Protein AF-A0A7J9A4P2-F1 (afdb_monomer_lite)

Organism: NCBI:txid34288

Structure (mmCIF, N/CA/C/O backbone):
data_AF-A0A7J9A4P2-F1
#
_entry.id   AF-A0A7J9A4P2-F1
#
loop_
_atom_site.group_PDB
_atom_site.id
_atom_site.type_symbol
_atom_site.label_atom_id
_atom_site.label_alt_id
_atom_site.label_comp_id
_atom_site.label_asym_id
_atom_site.label_entity_id
_atom_site.label_seq_id
_atom_site.pdbx_PDB_ins_code
_atom_site.Cartn_x
_atom_site.Cartn_y
_atom_site.Cartn_z
_atom_site.occupancy
_atom_site.B_iso_or_equiv
_atom_site.auth_seq_id
_atom_site.auth_comp_id
_atom_site.auth_asym_id
_atom_site.auth_atom_id
_atom_site.pdbx_PDB_model_num
ATOM 1 N N . MET A 1 1 ? -6.158 11.194 19.098 1.00 75.62 1 MET A N 1
ATOM 2 C CA . MET A 1 1 ? -6.134 9.727 19.309 1.00 75.62 1 MET A CA 1
ATOM 3 C C . MET A 1 1 ? -5.005 9.398 20.271 1.00 75.62 1 MET A C 1
ATOM 5 O O . MET A 1 1 ? -3.972 10.042 20.170 1.00 75.62 1 MET A O 1
ATOM 9 N N . SER A 1 2 ? -5.186 8.454 21.198 1.00 93.75 2 SER A N 1
ATOM 10 C CA . SER A 1 2 ? -4.075 7.943 22.019 1.00 93.75 2 SER A CA 1
ATOM 11 C C . SER A 1 2 ? -3.399 6.753 21.333 1.00 93.75 2 SER A C 1
ATOM 13 O O . SER A 1 2 ? -4.051 6.037 20.571 1.00 93.75 2 SER A O 1
ATOM 15 N N . GLU A 1 3 ? -2.130 6.493 21.656 1.00 93.50 3 GLU A N 1
ATOM 16 C CA . GLU A 1 3 ? -1.378 5.307 21.201 1.00 93.50 3 GLU A CA 1
ATOM 17 C C . GLU A 1 3 ? -2.131 3.997 21.471 1.00 93.50 3 GLU A C 1
ATOM 19 O O . GLU A 1 3 ? -2.211 3.102 20.629 1.00 93.50 3 GLU A O 1
ATOM 24 N N . LYS A 1 4 ? -2.755 3.886 22.650 1.00 93.81 4 LYS A N 1
ATOM 25 C CA . LYS A 1 4 ? -3.558 2.714 23.018 1.00 93.81 4 LYS A CA 1
ATOM 26 C C . LYS A 1 4 ? -4.752 2.535 22.078 1.00 93.81 4 LYS A C 1
ATOM 28 O O . LYS A 1 4 ? -5.001 1.421 21.626 1.00 93.81 4 LYS A O 1
ATOM 33 N N . MET A 1 5 ? -5.470 3.617 21.778 1.00 93.81 5 MET A N 1
ATOM 34 C CA . MET A 1 5 ? -6.636 3.561 20.897 1.00 93.81 5 MET A CA 1
ATOM 35 C C . MET A 1 5 ? -6.226 3.249 19.454 1.00 93.81 5 MET A C 1
ATOM 37 O O . MET A 1 5 ? -6.842 2.401 18.819 1.00 93.81 5 MET A O 1
ATOM 41 N N . TRP A 1 6 ? -5.137 3.858 18.972 1.00 92.06 6 TRP A N 1
ATOM 42 C CA . TRP A 1 6 ? -4.554 3.566 17.661 1.00 92.06 6 TRP A CA 1
ATOM 43 C C . TRP A 1 6 ? -4.214 2.079 17.502 1.00 92.06 6 TRP A C 1
ATOM 45 O O . TRP A 1 6 ? -4.643 1.441 16.542 1.00 92.06 6 TRP A O 1
ATOM 55 N N . ASN A 1 7 ? -3.522 1.496 18.483 1.00 92.62 7 ASN A N 1
ATOM 56 C CA . ASN A 1 7 ? -3.155 0.081 18.459 1.00 92.62 7 ASN A CA 1
ATOM 57 C C . ASN A 1 7 ? -4.370 -0.856 18.416 1.00 92.62 7 ASN A C 1
ATOM 59 O O . ASN A 1 7 ? -4.335 -1.869 17.717 1.00 92.62 7 ASN A O 1
ATOM 63 N N . VAL A 1 8 ? -5.444 -0.535 19.145 1.00 93.50 8 VAL A N 1
ATOM 64 C CA . VAL A 1 8 ? -6.697 -1.305 19.099 1.00 93.50 8 VAL A CA 1
ATOM 65 C C . VAL A 1 8 ? -7.323 -1.228 17.707 1.00 93.50 8 VAL A C 1
ATOM 67 O O . VAL A 1 8 ? -7.641 -2.268 17.130 1.00 93.50 8 VAL A O 1
ATOM 70 N N . THR A 1 9 ? -7.432 -0.026 17.137 1.00 91.94 9 THR A N 1
ATOM 71 C CA . THR A 1 9 ? -8.002 0.179 15.798 1.00 91.94 9 THR A CA 1
ATOM 72 C C . THR A 1 9 ? -7.210 -0.570 14.727 1.00 91.94 9 THR A C 1
ATOM 74 O O . THR A 1 9 ? -7.799 -1.289 13.924 1.00 91.94 9 THR A O 1
ATOM 77 N N . VAL A 1 10 ? -5.876 -0.476 14.745 1.00 89.31 10 VAL A N 1
ATOM 78 C CA . VAL A 1 10 ? -5.011 -1.177 13.782 1.00 89.31 10 VAL A CA 1
ATOM 79 C C . VAL A 1 10 ? -5.142 -2.695 13.917 1.00 89.31 10 VAL A C 1
ATOM 81 O O . VAL A 1 10 ? -5.203 -3.392 12.907 1.00 89.31 10 VAL A O 1
ATOM 84 N N . LYS A 1 11 ? -5.203 -3.230 15.144 1.00 90.56 11 LYS A N 1
ATOM 85 C CA . LYS A 1 11 ? -5.392 -4.673 15.365 1.00 90.56 11 LYS A CA 1
ATOM 86 C C . LYS A 1 11 ? -6.727 -5.163 14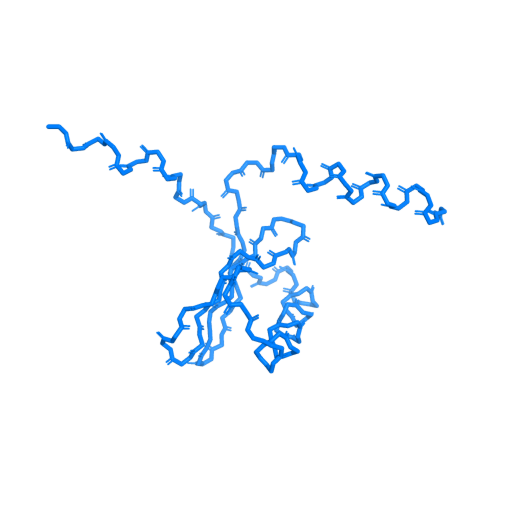.816 1.00 90.56 11 LYS A C 1
ATOM 88 O O . LYS A 1 11 ? -6.736 -6.164 14.112 1.00 90.56 11 LYS A O 1
ATOM 93 N N . HIS A 1 12 ? -7.816 -4.449 15.092 1.00 90.00 12 HIS A N 1
ATOM 94 C CA . HIS A 1 12 ? -9.128 -4.802 14.556 1.00 90.00 12 HIS A CA 1
ATOM 95 C C . HIS A 1 12 ? -9.142 -4.754 13.025 1.00 90.00 12 HIS A C 1
ATOM 97 O O . HIS A 1 12 ? -9.607 -5.692 12.390 1.00 90.00 12 HIS A O 1
ATOM 103 N N . ALA A 1 13 ? -8.572 -3.705 12.426 1.00 87.06 13 ALA A N 1
ATOM 104 C CA . ALA A 1 13 ? -8.531 -3.555 10.976 1.00 87.06 13 ALA A CA 1
ATOM 105 C C . ALA A 1 13 ? -7.780 -4.713 10.285 1.00 87.06 13 ALA A C 1
ATOM 107 O O . ALA A 1 13 ? -8.187 -5.151 9.215 1.00 87.06 13 ALA A O 1
ATOM 108 N N . LYS A 1 14 ? -6.737 -5.266 10.922 1.00 85.00 14 LYS A N 1
ATOM 109 C CA . LYS A 1 14 ? -5.992 -6.440 10.425 1.00 85.00 14 LYS A CA 1
ATOM 110 C C . LYS A 1 14 ? -6.778 -7.752 10.464 1.00 85.00 14 LYS A C 1
ATOM 112 O O . LYS A 1 14 ? -6.430 -8.670 9.733 1.00 85.00 14 LYS A O 1
ATOM 117 N N . THR A 1 15 ? -7.783 -7.862 11.330 1.00 86.25 15 THR A N 1
ATOM 118 C CA . THR A 1 15 ? -8.606 -9.075 11.492 1.00 86.25 15 THR A CA 1
ATOM 119 C C . THR A 1 15 ? -10.032 -8.895 10.983 1.00 86.25 15 THR A C 1
ATOM 121 O O . THR A 1 15 ? -10.850 -9.801 11.103 1.00 86.25 15 THR A O 1
ATOM 124 N N . CYS A 1 16 ? -10.365 -7.705 10.492 1.00 84.25 16 CYS A N 1
ATOM 125 C CA . CYS A 1 16 ? -11.679 -7.406 9.957 1.00 84.25 16 CYS A CA 1
ATOM 126 C C . CYS A 1 16 ? -11.886 -8.174 8.648 1.00 84.25 16 CYS A C 1
ATOM 128 O O . CYS A 1 16 ? -10.953 -8.347 7.861 1.00 84.25 16 CYS A O 1
ATOM 130 N N . VAL A 1 17 ? -13.122 -8.594 8.389 1.00 79.81 17 VAL A N 1
ATOM 131 C CA . VAL A 1 17 ? -13.502 -9.176 7.100 1.00 79.81 17 VAL A CA 1
ATOM 132 C C . VAL A 1 17 ? -13.612 -8.035 6.091 1.00 79.81 17 VAL A C 1
ATOM 134 O O . VAL A 1 17 ? -14.655 -7.404 5.952 1.00 79.81 17 VAL A O 1
ATOM 137 N N . MET A 1 18 ? -12.510 -7.748 5.402 1.00 72.94 18 MET A N 1
ATOM 138 C CA . MET A 1 18 ? -12.397 -6.628 4.457 1.00 72.94 18 MET A CA 1
ATOM 139 C C . MET A 1 18 ? -12.930 -6.959 3.048 1.00 72.94 18 MET A C 1
ATOM 141 O O . MET A 1 18 ? -12.664 -6.237 2.085 1.00 72.94 18 MET A O 1
ATOM 145 N N . GLY A 1 19 ? -13.691 -8.052 2.924 1.00 76.75 19 GLY A N 1
ATOM 146 C CA . GLY A 1 19 ? -14.066 -8.642 1.641 1.00 76.75 19 GLY A CA 1
ATOM 147 C C . GLY A 1 19 ? -12.840 -9.107 0.850 1.00 76.75 19 GLY A C 1
ATOM 148 O O . GLY A 1 19 ? -11.737 -9.205 1.386 1.00 76.75 19 GLY A O 1
ATOM 149 N N . ASN A 1 20 ? -13.023 -9.356 -0.446 1.00 82.56 20 ASN A N 1
ATOM 150 C CA . ASN A 1 20 ? -11.941 -9.815 -1.321 1.00 82.56 20 ASN A CA 1
ATOM 151 C C . ASN A 1 20 ? -11.186 -8.659 -1.993 1.00 82.56 20 ASN A C 1
ATOM 153 O O . ASN A 1 20 ? -10.429 -8.886 -2.926 1.00 82.56 20 ASN A O 1
ATOM 157 N N . LYS A 1 21 ? -11.360 -7.408 -1.564 1.00 89.88 21 LYS A N 1
ATOM 158 C CA . LYS A 1 21 ? -10.775 -6.257 -2.266 1.00 89.88 21 LYS A CA 1
ATOM 159 C C . LYS A 1 21 ? -9.262 -6.189 -2.101 1.00 89.88 21 LYS A C 1
ATOM 161 O O . LYS A 1 21 ? -8.747 -6.258 -0.987 1.00 89.88 21 LYS A O 1
ATOM 166 N N . HIS A 1 22 ? -8.570 -5.970 -3.208 1.00 92.69 22 HIS A N 1
ATOM 167 C CA . HIS A 1 22 ? -7.142 -5.700 -3.238 1.00 92.69 22 HIS A CA 1
ATOM 168 C C . HIS A 1 22 ? -6.839 -4.502 -4.126 1.00 92.69 22 HIS A C 1
ATOM 170 O O . HIS A 1 22 ? -7.609 -4.158 -5.016 1.00 92.69 22 HIS A O 1
ATOM 176 N N . TYR A 1 23 ? -5.682 -3.894 -3.895 1.00 95.56 23 TYR A N 1
ATOM 177 C CA . TYR A 1 23 ? -5.230 -2.721 -4.624 1.00 95.56 23 TYR A CA 1
ATOM 178 C C . TYR A 1 23 ? -3.885 -2.999 -5.271 1.00 95.56 23 TYR A C 1
ATOM 180 O O . TYR A 1 23 ? -2.964 -3.503 -4.621 1.00 95.56 23 TYR A O 1
ATOM 188 N N . VAL A 1 24 ? -3.767 -2.671 -6.553 1.00 96.81 24 VAL A N 1
ATOM 189 C CA . VAL A 1 24 ? -2.554 -2.895 -7.331 1.00 96.81 24 VAL A CA 1
ATOM 190 C C . VAL A 1 24 ? -1.870 -1.570 -7.634 1.00 96.81 24 VAL A C 1
ATOM 192 O O . VAL A 1 24 ? -2.446 -0.667 -8.239 1.00 96.81 24 VAL A O 1
ATOM 195 N N . PHE A 1 25 ? -0.597 -1.486 -7.258 1.00 97.38 25 PHE A N 1
ATOM 196 C CA . PHE A 1 25 ? 0.304 -0.403 -7.628 1.00 97.38 25 PHE A CA 1
ATOM 197 C C . PHE A 1 25 ? 1.357 -0.929 -8.607 1.00 97.38 25 PHE A C 1
ATOM 199 O O . PHE A 1 25 ? 2.040 -1.912 -8.316 1.00 97.38 25 PHE A O 1
ATOM 206 N N . ARG A 1 26 ? 1.470 -0.308 -9.785 1.00 95.81 26 ARG A N 1
ATOM 207 C CA . ARG A 1 26 ? 2.321 -0.789 -10.885 1.00 95.81 26 ARG A CA 1
ATOM 208 C C . ARG A 1 26 ? 3.336 0.265 -11.296 1.00 95.81 26 ARG A C 1
ATOM 210 O O . ARG A 1 26 ? 3.014 1.448 -11.373 1.00 95.81 26 ARG A O 1
ATOM 217 N N . GLY A 1 27 ? 4.536 -0.196 -11.612 1.00 94.38 27 GLY A N 1
ATOM 218 C CA . GLY A 1 27 ? 5.568 0.571 -12.292 1.00 94.38 27 GLY A CA 1
ATOM 219 C C . GLY A 1 27 ? 6.160 -0.227 -13.454 1.00 94.38 27 GLY A C 1
ATOM 220 O O . GLY A 1 27 ? 5.659 -1.304 -13.773 1.00 94.38 27 GLY A O 1
ATOM 221 N N . PRO A 1 28 ? 7.223 0.288 -14.089 1.00 94.88 28 PRO A N 1
ATOM 222 C CA . PRO A 1 28 ? 7.861 -0.369 -15.231 1.00 94.88 28 PRO A CA 1
ATOM 223 C C . PRO A 1 28 ? 8.399 -1.772 -14.915 1.00 94.88 28 PRO A C 1
ATOM 225 O O . PRO A 1 28 ? 8.343 -2.661 -15.757 1.00 94.88 28 PRO A O 1
ATOM 228 N N . ASP A 1 29 ? 8.910 -1.961 -13.702 1.00 93.81 29 ASP A N 1
ATOM 229 C CA . ASP A 1 29 ? 9.648 -3.142 -13.248 1.00 93.81 29 ASP A CA 1
ATOM 230 C C . ASP A 1 29 ? 9.040 -3.789 -11.995 1.00 93.81 29 ASP A C 1
ATOM 232 O O . ASP A 1 29 ? 9.598 -4.747 -11.452 1.00 93.81 29 ASP A O 1
ATOM 236 N N . TYR A 1 30 ? 7.895 -3.279 -11.526 1.00 94.31 30 TYR A N 1
ATOM 237 C CA . TYR A 1 30 ? 7.249 -3.788 -10.326 1.00 94.31 30 TYR A CA 1
ATOM 238 C C . TYR A 1 30 ? 5.723 -3.821 -10.386 1.00 94.31 30 TYR A C 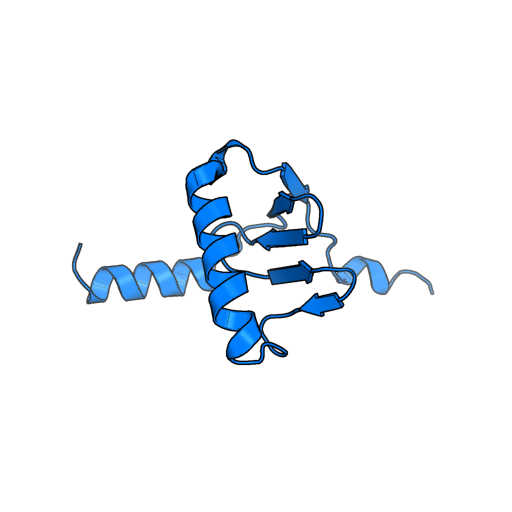1
ATOM 240 O O . TYR A 1 30 ? 5.060 -2.984 -11.002 1.00 94.31 30 TYR A O 1
ATOM 248 N N . LYS A 1 31 ? 5.161 -4.752 -9.615 1.00 95.56 31 LYS A N 1
ATOM 249 C CA . LYS A 1 31 ? 3.743 -4.825 -9.267 1.00 95.56 31 LYS A CA 1
ATOM 250 C C . LYS A 1 31 ? 3.609 -5.111 -7.776 1.00 95.56 31 LYS A C 1
ATOM 252 O O . LYS A 1 31 ? 4.132 -6.105 -7.287 1.00 95.56 31 LYS A O 1
ATOM 257 N N . VAL A 1 32 ? 2.890 -4.262 -7.052 1.00 95.12 32 VAL A N 1
ATOM 258 C CA . VAL A 1 32 ? 2.642 -4.399 -5.613 1.00 95.12 32 VAL A CA 1
ATOM 259 C C . VAL A 1 32 ? 1.153 -4.605 -5.383 1.00 95.12 32 VAL A C 1
ATOM 261 O O . VAL A 1 32 ? 0.340 -3.816 -5.854 1.00 95.12 32 VAL A O 1
ATOM 264 N N . LEU A 1 33 ? 0.812 -5.667 -4.661 1.00 95.00 33 LEU A N 1
ATOM 265 C CA . LEU A 1 33 ? -0.539 -6.007 -4.242 1.00 95.00 33 LEU A CA 1
ATOM 266 C C . LEU A 1 33 ? -0.715 -5.665 -2.762 1.00 95.00 33 LEU A C 1
ATOM 268 O O . LEU A 1 33 ? 0.040 -6.150 -1.913 1.00 95.00 33 LEU A O 1
ATOM 272 N N . LEU A 1 34 ? -1.723 -4.850 -2.465 1.00 94.06 34 LEU A N 1
ATOM 273 C CA . LEU A 1 34 ? -2.053 -4.375 -1.128 1.00 94.06 34 LEU A CA 1
ATOM 274 C C . LEU A 1 34 ? -3.463 -4.805 -0.731 1.00 94.06 34 LEU A C 1
ATOM 276 O O . LEU A 1 34 ? -4.352 -4.900 -1.576 1.00 94.06 34 LEU A O 1
ATOM 280 N N . ASN A 1 35 ? -3.677 -5.016 0.563 1.00 92.44 35 ASN A N 1
ATOM 281 C CA . ASN A 1 35 ? -5.021 -5.136 1.124 1.00 92.44 35 ASN A CA 1
ATOM 282 C C . ASN A 1 35 ? -5.614 -3.735 1.427 1.00 92.44 35 ASN A C 1
ATOM 284 O O . ASN A 1 35 ? -4.897 -2.732 1.337 1.00 92.44 35 ASN A O 1
ATOM 288 N N . PRO A 1 36 ? -6.893 -3.629 1.836 1.00 91.94 36 PRO A N 1
ATOM 289 C CA . PRO A 1 36 ? -7.552 -2.335 2.056 1.00 91.94 36 PRO A CA 1
ATOM 290 C C . PRO A 1 36 ? -6.961 -1.467 3.172 1.00 91.94 36 PRO A C 1
ATOM 292 O O . PRO A 1 36 ? -7.251 -0.278 3.244 1.00 91.94 36 PRO A O 1
ATOM 295 N N . ILE A 1 37 ? -6.104 -2.028 4.029 1.00 90.94 37 ILE A N 1
ATOM 296 C CA . ILE A 1 37 ? -5.384 -1.285 5.074 1.00 90.94 37 ILE A CA 1
ATOM 297 C C . ILE A 1 37 ? -3.927 -1.010 4.682 1.00 90.94 37 ILE A C 1
ATOM 299 O O . ILE A 1 37 ? -3.073 -0.800 5.544 1.00 90.94 37 ILE A O 1
ATOM 303 N N . CYS A 1 38 ? -3.651 -1.005 3.374 1.00 92.06 38 CYS A N 1
ATOM 304 C CA . CYS A 1 38 ? -2.357 -0.679 2.774 1.00 92.06 38 CYS A CA 1
ATOM 30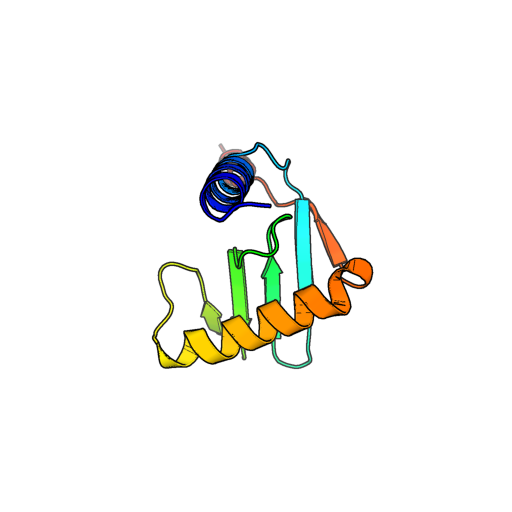5 C C . CYS A 1 38 ? -1.214 -1.614 3.195 1.00 92.06 38 CYS A C 1
ATOM 307 O O . CYS A 1 38 ? -0.045 -1.230 3.143 1.00 92.06 38 CYS A O 1
ATOM 309 N N . GLN A 1 39 ? -1.515 -2.839 3.627 1.00 90.56 39 GLN A N 1
ATOM 310 C CA . GLN A 1 39 ? -0.477 -3.819 3.923 1.00 90.56 39 GLN A CA 1
ATOM 311 C C . GLN A 1 39 ? -0.092 -4.592 2.669 1.00 90.56 39 GLN A C 1
ATOM 313 O O . GLN A 1 39 ? -0.949 -4.966 1.870 1.00 90.56 39 GLN A O 1
ATOM 318 N N . LEU A 1 40 ? 1.203 -4.876 2.544 1.00 92.12 40 LEU A N 1
ATOM 319 C CA . LEU A 1 40 ? 1.746 -5.717 1.486 1.00 92.12 40 LEU A CA 1
ATOM 320 C C . LEU A 1 40 ? 1.193 -7.142 1.583 1.00 92.12 40 LEU A C 1
ATOM 322 O O . LEU A 1 40 ? 1.388 -7.811 2.595 1.00 92.12 40 LEU A O 1
ATOM 326 N N . VAL A 1 41 ? 0.563 -7.606 0.505 1.00 91.06 41 VAL A N 1
ATOM 327 C CA . VAL A 1 41 ? 0.154 -9.007 0.318 1.00 91.06 41 VAL A CA 1
ATOM 328 C C . VAL A 1 41 ? 1.221 -9.744 -0.491 1.00 91.06 41 VAL A C 1
ATOM 330 O O . VAL A 1 41 ? 1.747 -10.770 -0.061 1.00 91.06 41 VAL A O 1
ATOM 333 N N . LYS A 1 42 ? 1.586 -9.180 -1.647 1.00 91.88 42 LYS A N 1
ATOM 334 C CA . LYS A 1 42 ? 2.587 -9.717 -2.576 1.00 91.88 42 LYS A CA 1
ATOM 335 C C . LYS A 1 42 ? 3.231 -8.573 -3.350 1.00 91.88 42 LYS A C 1
ATOM 337 O O . LYS A 1 42 ? 2.563 -7.598 -3.678 1.00 91.88 42 LYS A O 1
ATOM 342 N N . ALA A 1 43 ? 4.500 -8.709 -3.697 1.00 93.38 43 ALA A N 1
ATOM 343 C CA . ALA A 1 43 ? 5.141 -7.886 -4.711 1.00 93.38 43 ALA A CA 1
ATOM 344 C C . ALA A 1 43 ? 5.808 -8.768 -5.764 1.00 93.38 43 ALA A C 1
ATOM 346 O O . ALA A 1 43 ? 6.243 -9.880 -5.480 1.00 93.38 43 ALA A O 1
ATOM 347 N N . GLU A 1 44 ? 5.892 -8.257 -6.978 1.00 93.12 44 GLU A N 1
ATOM 348 C CA . GLU A 1 44 ? 6.697 -8.800 -8.059 1.00 93.12 44 GLU A CA 1
ATOM 349 C C . GLU A 1 44 ? 7.650 -7.698 -8.506 1.00 93.12 44 GLU A C 1
ATOM 351 O O . GLU A 1 44 ? 7.179 -6.641 -8.915 1.00 93.12 44 GLU A O 1
ATOM 356 N N . ILE A 1 45 ? 8.959 -7.912 -8.371 1.00 92.06 45 ILE A N 1
ATOM 357 C CA . ILE A 1 45 ? 10.005 -6.947 -8.737 1.00 92.06 45 ILE A CA 1
ATOM 358 C C . ILE A 1 45 ? 10.964 -7.647 -9.695 1.00 92.06 45 ILE A C 1
ATOM 360 O O . ILE A 1 45 ? 11.520 -8.685 -9.336 1.00 92.06 45 ILE A O 1
ATOM 364 N N . ASN A 1 46 ? 11.168 -7.107 -10.898 1.00 92.06 46 ASN A N 1
ATOM 365 C CA . ASN A 1 46 ? 12.026 -7.716 -11.926 1.00 92.06 46 ASN A CA 1
ATOM 366 C C . ASN A 1 46 ? 11.719 -9.215 -12.160 1.00 92.06 46 ASN A C 1
ATOM 368 O O . ASN A 1 46 ? 12.625 -10.039 -12.274 1.00 92.06 46 ASN A O 1
ATOM 372 N N . GLY A 1 47 ? 10.434 -9.588 -12.145 1.00 88.94 47 GLY A N 1
ATOM 373 C CA . GLY A 1 47 ? 9.963 -10.973 -12.291 1.00 88.94 47 GLY A CA 1
ATOM 374 C C . GLY A 1 47 ? 10.124 -11.869 -11.053 1.00 88.94 47 GLY A C 1
ATOM 375 O O . GLY A 1 47 ? 9.659 -13.006 -11.058 1.00 88.94 47 GLY A O 1
ATOM 376 N N . SER A 1 48 ? 10.742 -11.381 -9.974 1.00 90.00 48 SER A N 1
ATOM 377 C CA . SER A 1 48 ? 10.875 -12.114 -8.708 1.00 90.00 48 SER A CA 1
ATOM 378 C C . SER A 1 48 ? 9.702 -11.825 -7.774 1.00 90.00 48 SER A C 1
ATOM 380 O O . SER A 1 48 ? 9.331 -10.668 -7.579 1.00 90.00 48 SER A O 1
ATOM 382 N N . ILE A 1 49 ? 9.131 -12.871 -7.169 1.00 89.88 49 ILE A N 1
ATOM 383 C CA . ILE A 1 49 ? 7.977 -12.766 -6.268 1.00 89.88 49 ILE A CA 1
ATOM 384 C C . ILE A 1 49 ? 8.433 -12.654 -4.811 1.00 89.88 49 ILE A C 1
ATOM 386 O O . ILE A 1 49 ? 9.195 -13.481 -4.316 1.00 89.88 49 ILE A O 1
ATOM 390 N N . TYR A 1 50 ? 7.872 -11.676 -4.107 1.00 88.88 50 TYR A N 1
ATOM 391 C CA . TYR A 1 50 ? 8.114 -11.401 -2.700 1.00 88.88 50 TYR A CA 1
ATOM 392 C C . TYR A 1 50 ? 6.802 -11.419 -1.918 1.00 88.88 50 TYR A C 1
ATOM 394 O O . TYR A 1 50 ? 5.828 -10.751 -2.269 1.00 88.88 50 TYR A O 1
ATOM 402 N N . THR A 1 51 ? 6.790 -12.168 -0.827 1.00 84.88 51 THR A N 1
ATOM 403 C CA . THR A 1 51 ? 5.680 -12.288 0.125 1.00 84.88 51 THR A CA 1
ATOM 404 C C . THR A 1 51 ? 6.160 -11.847 1.500 1.00 84.88 51 THR A C 1
ATOM 406 O O . THR A 1 51 ? 7.360 -11.841 1.763 1.00 84.88 51 THR A O 1
ATOM 409 N N . THR A 1 52 ? 5.241 -11.517 2.408 1.00 78.25 52 THR A N 1
ATOM 410 C CA . THR A 1 52 ? 5.573 -11.059 3.772 1.00 78.25 52 THR A CA 1
ATOM 411 C C . THR A 1 52 ? 6.453 -12.026 4.571 1.00 78.25 52 THR A C 1
ATOM 413 O O . THR A 1 52 ? 7.158 -11.584 5.472 1.00 78.25 52 THR A O 1
ATOM 416 N N . HIS A 1 53 ? 6.448 -13.319 4.234 1.00 74.38 53 HIS A N 1
ATOM 417 C CA . HIS A 1 53 ? 7.253 -14.355 4.887 1.00 74.38 53 HIS A CA 1
ATOM 418 C C . HIS A 1 53 ? 8.658 -14.541 4.281 1.00 74.38 53 HIS A C 1
ATOM 420 O O . HIS A 1 53 ? 9.510 -15.127 4.937 1.00 74.38 53 HIS A O 1
ATOM 426 N N . ASN A 1 54 ? 8.922 -14.020 3.074 1.00 68.31 54 ASN A N 1
ATOM 427 C CA . ASN A 1 54 ? 10.170 -14.243 2.322 1.00 68.31 54 ASN A CA 1
ATOM 428 C C . ASN A 1 54 ? 10.987 -12.956 2.089 1.00 68.31 54 ASN A C 1
ATOM 430 O O . ASN A 1 54 ? 11.763 -12.865 1.135 1.00 68.31 54 ASN A O 1
ATOM 434 N N . LEU A 1 55 ? 10.813 -11.930 2.926 1.00 71.56 55 LEU A N 1
ATOM 435 C CA . LEU A 1 55 ? 11.543 -10.667 2.784 1.00 71.56 55 LEU A CA 1
ATOM 436 C C . LEU A 1 55 ? 12.876 -10.708 3.532 1.00 71.56 55 LEU A C 1
ATOM 438 O O . LEU A 1 55 ? 12.899 -10.751 4.758 1.00 71.56 55 LEU A O 1
ATOM 442 N N . SER A 1 56 ? 13.988 -10.621 2.798 1.00 71.94 56 SER A N 1
ATOM 443 C CA . SER A 1 56 ? 15.273 -10.218 3.379 1.00 71.94 56 SER A CA 1
ATOM 444 C C . SER A 1 56 ? 15.249 -8.732 3.764 1.00 71.94 56 SER A C 1
ATOM 446 O O . SER A 1 56 ? 14.508 -7.939 3.170 1.00 71.94 56 SER A O 1
ATOM 448 N N . ASP A 1 57 ? 16.097 -8.327 4.715 1.00 67.06 57 ASP A N 1
ATOM 449 C CA . ASP A 1 57 ? 16.147 -6.940 5.211 1.00 67.06 57 ASP A CA 1
ATOM 450 C C . ASP A 1 57 ? 16.412 -5.904 4.103 1.00 67.06 57 ASP A C 1
ATOM 452 O O . ASP A 1 57 ? 15.846 -4.810 4.119 1.00 67.06 57 ASP A O 1
ATOM 456 N N . ILE A 1 58 ? 17.216 -6.261 3.094 1.00 60.94 58 ILE A N 1
ATOM 457 C CA . ILE A 1 58 ? 17.543 -5.384 1.957 1.00 60.94 58 ILE A CA 1
ATOM 458 C C . ILE A 1 58 ? 16.305 -5.129 1.080 1.00 60.94 58 ILE A C 1
ATOM 460 O O . ILE A 1 58 ? 16.046 -3.993 0.681 1.00 60.94 58 ILE A O 1
ATOM 464 N N . ASN A 1 59 ? 15.493 -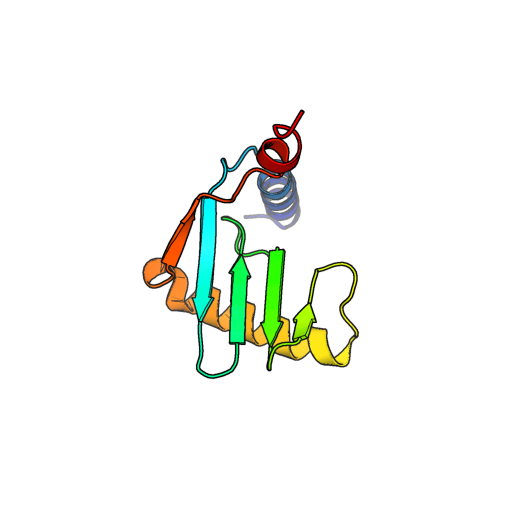6.159 0.827 1.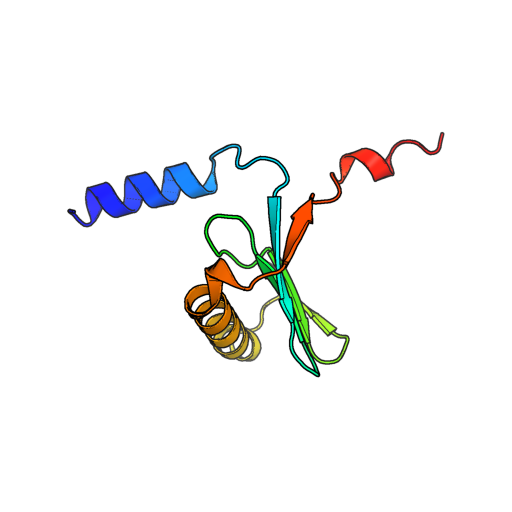00 77.25 59 ASN A N 1
ATOM 465 C CA . ASN A 1 59 ? 14.272 -6.024 0.027 1.00 77.25 59 ASN A CA 1
ATOM 466 C C . ASN A 1 59 ? 13.165 -5.295 0.799 1.00 77.25 59 ASN A C 1
ATOM 468 O O . ASN A 1 59 ? 12.323 -4.620 0.201 1.00 77.25 59 ASN A O 1
ATOM 472 N N . ARG A 1 60 ? 13.188 -5.374 2.134 1.00 85.19 60 ARG A N 1
ATOM 473 C CA . ARG A 1 60 ? 12.186 -4.755 3.000 1.00 85.19 60 ARG A CA 1
ATOM 474 C C . ARG A 1 60 ? 12.138 -3.233 2.853 1.00 85.19 60 ARG A C 1
ATOM 476 O O . ARG A 1 60 ? 11.058 -2.696 2.630 1.00 85.19 60 ARG A O 1
ATOM 483 N N . ALA A 1 61 ? 13.273 -2.537 2.934 1.00 89.19 61 ALA A N 1
ATOM 484 C CA . ALA A 1 61 ? 13.292 -1.071 2.854 1.00 89.19 61 ALA A CA 1
ATOM 485 C C . ALA A 1 61 ? 12.778 -0.549 1.499 1.00 89.19 61 ALA A C 1
ATOM 487 O O . ALA A 1 61 ? 12.039 0.439 1.435 1.00 89.19 61 ALA A O 1
ATOM 488 N N . TYR A 1 62 ? 13.136 -1.238 0.412 1.00 91.25 62 TYR A N 1
ATOM 489 C CA . TYR A 1 62 ? 12.660 -0.911 -0.928 1.00 91.25 62 TYR A CA 1
ATOM 490 C C . TYR A 1 62 ? 11.144 -1.117 -1.058 1.00 91.25 62 TYR A C 1
ATOM 492 O O . TYR A 1 62 ? 10.434 -0.216 -1.510 1.00 91.25 62 TYR A O 1
ATOM 500 N N . LEU A 1 63 ? 10.625 -2.254 -0.586 1.00 91.75 63 LEU A N 1
ATOM 501 C CA . LEU A 1 63 ? 9.188 -2.532 -0.595 1.00 91.75 63 LEU A CA 1
ATOM 502 C C . LEU A 1 63 ? 8.402 -1.561 0.290 1.00 91.75 63 LEU A C 1
ATOM 504 O O . LEU A 1 63 ? 7.355 -1.076 -0.127 1.00 91.75 63 LEU A O 1
ATOM 508 N N . GLU A 1 64 ? 8.915 -1.203 1.467 1.00 92.38 64 GLU A N 1
ATOM 509 C CA . GLU A 1 64 ? 8.302 -0.183 2.325 1.00 92.38 64 GLU A CA 1
ATOM 510 C C . GLU A 1 64 ? 8.195 1.174 1.617 1.00 92.38 64 GLU A C 1
ATOM 512 O O . GLU A 1 64 ? 7.197 1.881 1.775 1.00 92.38 64 GLU A O 1
ATOM 517 N N . ASN A 1 65 ? 9.190 1.543 0.806 1.00 94.56 65 ASN A N 1
ATOM 518 C CA . ASN A 1 65 ? 9.123 2.753 -0.008 1.00 94.56 65 ASN A CA 1
ATOM 519 C C . ASN A 1 65 ? 8.046 2.653 -1.100 1.00 94.56 65 ASN A C 1
ATOM 521 O O . ASN A 1 65 ? 7.313 3.617 -1.322 1.00 94.56 65 ASN A O 1
ATOM 525 N N . LEU A 1 66 ? 7.907 1.499 -1.760 1.00 95.38 66 LEU A N 1
ATOM 526 C CA . LEU A 1 66 ? 6.836 1.281 -2.738 1.00 95.38 66 LEU A CA 1
ATOM 527 C C . LEU A 1 66 ? 5.449 1.331 -2.087 1.00 95.38 66 LEU A C 1
ATOM 529 O O . LEU A 1 66 ? 4.560 1.984 -2.625 1.00 95.38 66 LEU A O 1
ATOM 533 N N . VAL A 1 67 ? 5.275 0.733 -0.905 1.00 95.50 67 VAL A N 1
ATOM 534 C CA . VAL A 1 67 ? 4.023 0.813 -0.132 1.00 95.50 67 VAL A CA 1
ATOM 535 C C . VAL A 1 67 ? 3.701 2.264 0.234 1.00 95.50 67 VAL A C 1
ATOM 537 O O . VAL A 1 67 ? 2.563 2.699 0.075 1.00 95.50 67 VAL A O 1
ATOM 540 N N . ARG A 1 68 ? 4.695 3.057 0.658 1.00 96.75 68 ARG A N 1
ATOM 541 C CA . ARG A 1 68 ? 4.500 4.492 0.931 1.00 96.75 68 ARG A CA 1
ATOM 542 C C . ARG A 1 68 ? 4.075 5.272 -0.314 1.00 96.75 68 ARG A C 1
ATOM 544 O O . ARG A 1 68 ? 3.187 6.116 -0.222 1.00 96.75 68 ARG A O 1
ATOM 551 N N . LYS A 1 69 ? 4.673 4.986 -1.474 1.00 97.06 69 LYS A N 1
ATOM 552 C CA . LYS A 1 69 ? 4.281 5.606 -2.752 1.00 97.06 69 LYS A CA 1
ATOM 553 C C . LYS A 1 69 ? 2.865 5.216 -3.162 1.00 97.06 69 LYS A C 1
ATOM 555 O O . LYS A 1 69 ? 2.108 6.088 -3.577 1.00 97.06 69 LYS A O 1
ATOM 560 N N . ALA A 1 70 ? 2.507 3.946 -3.008 1.00 97.19 70 ALA A N 1
ATOM 561 C CA . ALA A 1 70 ? 1.158 3.461 -3.250 1.00 97.19 70 ALA A CA 1
ATOM 562 C C . ALA A 1 70 ? 0.144 4.184 -2.350 1.00 97.19 70 ALA A C 1
ATOM 564 O O . ALA A 1 70 ? -0.825 4.743 -2.846 1.00 97.19 70 ALA A O 1
ATOM 565 N N . TYR A 1 71 ? 0.418 4.283 -1.047 1.00 96.56 71 TYR A N 1
ATOM 566 C CA . TYR A 1 71 ? -0.429 5.026 -0.111 1.00 96.56 71 TYR A CA 1
ATOM 567 C C . TYR A 1 71 ? -0.605 6.500 -0.506 1.00 96.56 71 TYR A C 1
ATOM 569 O O . TYR A 1 71 ? -1.720 7.012 -0.521 1.00 96.56 71 TYR A O 1
ATOM 577 N N . ALA A 1 72 ? 0.479 7.185 -0.881 1.00 97.50 72 ALA A N 1
ATOM 578 C CA . ALA A 1 72 ? 0.407 8.579 -1.324 1.00 97.50 72 ALA A CA 1
ATOM 579 C C . ALA A 1 72 ? -0.446 8.766 -2.593 1.00 97.50 72 ALA A C 1
ATOM 581 O O . ALA A 1 72 ? -0.982 9.847 -2.819 1.00 97.50 72 ALA A O 1
ATOM 582 N N . ASN A 1 73 ? -0.583 7.715 -3.402 1.00 95.62 73 ASN A N 1
ATOM 583 C CA . ASN A 1 73 ? -1.362 7.704 -4.634 1.00 95.62 73 ASN A CA 1
ATOM 584 C C . ASN A 1 73 ? -2.648 6.876 -4.493 1.00 95.62 73 ASN A C 1
ATOM 586 O O . ASN A 1 73 ? -3.163 6.408 -5.498 1.00 95.62 73 ASN A O 1
ATOM 590 N N . TRP A 1 74 ? -3.178 6.689 -3.274 1.00 95.06 74 TRP A N 1
ATOM 591 C CA . TRP A 1 74 ? -4.190 5.659 -2.995 1.00 95.06 74 TRP A CA 1
ATOM 592 C C . TRP A 1 74 ? -5.372 5.639 -3.979 1.00 95.06 74 TRP A C 1
ATOM 594 O O . TRP A 1 74 ? -5.765 4.594 -4.488 1.00 95.06 74 TRP A O 1
ATOM 604 N N . CYS A 1 75 ? -5.903 6.822 -4.292 1.00 94.56 75 CYS A N 1
ATOM 605 C CA . CYS A 1 75 ? -7.064 6.992 -5.163 1.00 94.56 75 CYS A CA 1
ATOM 606 C C . CYS A 1 75 ? -6.823 6.617 -6.635 1.00 94.56 75 CYS A C 1
ATOM 608 O O . CYS A 1 75 ? -7.787 6.558 -7.393 1.00 94.56 75 CYS A O 1
ATOM 610 N N . SER A 1 76 ? -5.573 6.416 -7.059 1.00 94.69 76 SER A N 1
ATOM 611 C CA . SER A 1 76 ? -5.229 6.017 -8.428 1.00 94.69 76 SER A CA 1
ATOM 612 C C . SER A 1 76 ? -4.843 4.544 -8.560 1.00 94.69 76 SER A C 1
ATOM 614 O O . SER A 1 76 ? -4.525 4.109 -9.668 1.00 94.69 76 SER A O 1
ATOM 616 N N . LEU A 1 77 ? -4.864 3.766 -7.470 1.00 96.50 77 LEU A N 1
ATOM 617 C CA . LEU A 1 77 ? -4.612 2.331 -7.559 1.00 96.50 77 LEU A CA 1
ATOM 618 C C . LEU A 1 77 ? -5.764 1.621 -8.264 1.00 96.50 77 LEU A C 1
ATOM 620 O O . LEU A 1 77 ? -6.936 1.955 -8.104 1.00 96.50 77 LEU A O 1
ATOM 624 N N . GLU A 1 78 ? -5.400 0.576 -8.995 1.00 95.69 78 GLU A N 1
ATOM 625 C CA . GLU A 1 78 ? -6.346 -0.367 -9.576 1.00 95.69 78 GLU A CA 1
ATOM 626 C C . GLU A 1 78 ? -6.934 -1.232 -8.448 1.00 95.69 78 GLU A C 1
ATOM 628 O O . GLU A 1 78 ? -6.200 -1.983 -7.801 1.00 95.69 78 GLU A O 1
ATOM 633 N N . GLU A 1 79 ? -8.240 -1.121 -8.195 1.00 94.50 79 GLU A N 1
ATOM 634 C CA . GLU A 1 79 ? -8.963 -2.045 -7.314 1.00 94.50 79 GLU A CA 1
ATOM 635 C C . GLU A 1 79 ? -9.274 -3.334 -8.083 1.00 94.50 79 GLU A C 1
ATOM 637 O O . GLU A 1 79 ? -9.818 -3.294 -9.186 1.00 94.50 79 GLU A O 1
ATOM 642 N N . ILE A 1 80 ? -8.936 -4.479 -7.493 1.00 92.88 80 ILE A N 1
ATOM 643 C CA . ILE A 1 80 ? -9.249 -5.801 -8.031 1.00 92.88 80 ILE A CA 1
ATOM 644 C C . ILE A 1 80 ? -9.975 -6.639 -6.982 1.00 92.88 80 ILE A C 1
ATOM 646 O O . ILE A 1 80 ? -9.721 -6.523 -5.779 1.00 92.88 80 ILE A O 1
ATOM 650 N N . GLU A 1 81 ? -10.840 -7.538 -7.443 1.00 87.56 81 GLU A N 1
ATOM 651 C CA . GLU A 1 81 ? -11.325 -8.626 -6.604 1.00 87.56 81 GLU A CA 1
ATOM 652 C C . GLU A 1 81 ? -10.236 -9.695 -6.490 1.00 87.56 81 GLU A C 1
ATOM 654 O O . GLU A 1 81 ? -9.657 -10.162 -7.472 1.00 87.56 81 GLU A O 1
ATOM 659 N N . GLY A 1 82 ? -9.914 -10.046 -5.255 1.00 70.19 82 GLY A N 1
ATOM 660 C CA . GLY A 1 82 ? -9.001 -11.112 -4.905 1.00 70.19 82 GLY A CA 1
ATOM 661 C C . GLY A 1 82 ? -9.599 -12.436 -5.341 1.00 70.19 82 GLY A C 1
ATOM 662 O O . GLY A 1 82 ? -10.756 -12.736 -5.042 1.00 70.19 82 GLY A O 1
ATOM 663 N N . ILE A 1 83 ? -8.794 -13.227 -6.040 1.00 61.53 83 ILE A N 1
ATOM 664 C CA . ILE A 1 83 ? -9.123 -14.616 -6.330 1.00 61.53 83 ILE A CA 1
ATOM 665 C C . ILE A 1 83 ? -9.135 -15.315 -4.973 1.00 61.53 83 ILE A C 1
ATOM 667 O O . ILE A 1 83 ? -8.098 -15.415 -4.323 1.00 61.53 83 ILE A O 1
ATOM 671 N N . SER A 1 84 ? -10.319 -15.717 -4.513 1.00 55.09 84 SER A N 1
ATOM 672 C CA . SER A 1 84 ? -10.426 -16.604 -3.362 1.00 55.09 84 SER A CA 1
ATOM 673 C C . SER A 1 84 ? -9.611 -17.859 -3.672 1.00 55.09 84 SER A C 1
ATOM 675 O O . SER A 1 84 ? -9.871 -18.515 -4.685 1.00 55.09 84 SER A O 1
ATOM 677 N N . ASP A 1 85 ? -8.654 -18.208 -2.810 1.00 50.84 85 ASP A N 1
ATOM 678 C CA . ASP A 1 85 ? -7.908 -19.471 -2.904 1.00 50.84 85 ASP A CA 1
ATOM 679 C C . ASP A 1 85 ? -8.848 -20.704 -2.872 1.00 50.84 85 ASP A C 1
ATOM 681 O O . ASP A 1 85 ? -8.422 -21.819 -3.168 1.00 50.84 85 ASP A O 1
ATOM 685 N N . GLU A 1 86 ? -10.150 -20.527 -2.602 1.00 43.88 86 GLU A N 1
ATOM 686 C CA . GLU A 1 86 ? -11.155 -21.594 -2.667 1.00 43.88 86 GLU A CA 1
ATOM 687 C C . GLU A 1 86 ? -11.546 -22.035 -4.089 1.00 43.88 86 GLU A C 1
ATOM 689 O O . GLU A 1 86 ? -12.156 -23.091 -4.250 1.00 43.88 86 GLU A O 1
ATOM 694 N N . ILE A 1 87 ? -11.167 -21.306 -5.145 1.00 44.56 87 ILE A N 1
ATOM 695 C CA . ILE A 1 87 ? -11.461 -21.736 -6.530 1.00 44.56 87 ILE A CA 1
ATOM 696 C C . ILE A 1 87 ? -10.441 -22.788 -7.030 1.00 44.56 87 ILE A C 1
ATOM 698 O O . ILE A 1 87 ? -10.672 -23.457 -8.034 1.00 44.56 87 ILE A O 1
ATOM 702 N N . GLY A 1 88 ? -9.350 -23.031 -6.292 1.00 39.50 88 GLY A N 1
ATOM 703 C CA . GLY A 1 88 ? -8.349 -24.056 -6.623 1.00 39.50 88 GLY A CA 1
ATOM 704 C C . GLY A 1 88 ? -8.759 -25.511 -6.340 1.00 39.50 88 GLY A C 1
ATOM 705 O O . GLY A 1 88 ? -7.998 -26.415 -6.675 1.00 39.50 88 GLY A O 1
ATOM 706 N N . LEU A 1 89 ? -9.927 -25.758 -5.730 1.00 43.97 89 LEU A N 1
ATOM 707 C CA . LEU A 1 89 ? -10.388 -27.105 -5.343 1.00 43.97 89 LEU A CA 1
ATOM 708 C C . LEU A 1 89 ? -11.534 -27.665 -6.206 1.00 43.97 89 LEU A C 1
ATOM 710 O O . LEU A 1 89 ? -12.005 -28.767 -5.938 1.00 43.97 89 LEU A O 1
ATOM 714 N N . LEU A 1 90 ? -11.976 -26.957 -7.254 1.00 42.91 90 LEU A N 1
ATOM 715 C CA . LEU A 1 90 ? -13.091 -27.391 -8.115 1.00 42.91 90 LEU A CA 1
ATOM 716 C C . LEU A 1 90 ? -12.651 -27.935 -9.482 1.00 42.91 90 LEU A C 1
ATOM 718 O O . LEU A 1 90 ? -13.311 -27.721 -10.497 1.00 42.91 90 LEU A O 1
ATOM 722 N N . THR A 1 91 ? -11.567 -28.703 -9.497 1.00 45.94 91 THR A N 1
ATOM 723 C CA . THR A 1 91 ? -11.354 -29.729 -10.526 1.00 45.94 91 THR A CA 1
ATOM 724 C C . THR A 1 91 ? -11.280 -31.079 -9.829 1.00 45.94 91 THR A C 1
ATOM 726 O O . THR A 1 91 ? -10.204 -31.510 -9.412 1.00 45.94 91 THR A O 1
ATOM 729 N N . GLN A 1 92 ? -12.453 -31.686 -9.646 1.00 41.44 92 GLN A N 1
ATOM 730 C CA . GLN A 1 92 ? -12.622 -33.116 -9.397 1.00 41.44 92 GLN A CA 1
ATOM 731 C C . GLN A 1 92 ? -12.968 -33.794 -10.722 1.00 41.44 92 GLN A C 1
ATOM 733 O O . GLN A 1 92 ? -13.719 -33.170 -11.507 1.00 41.44 92 GLN A O 1
#

pLDDT: mean 84.71, std 15.4, range [39.5, 97.5]

InterPro domains:
  IPR012416 CALMODULIN-BINDING PROTEIN60 [PTHR31713] (1-82)
  IPR046829 Calmodulin binding protein, C-terminal domain [PF20452] (21-80)

Foldseek 3Di:
DDPVVVVVVVVCVVVDCQAQKWWWDDDPFKIFIAGPVLDTAWMAGNNDIDGPVRDDPVVVVVVVVSSVVCVVVVVPTDIDGHDDPVVVPPPD

Sec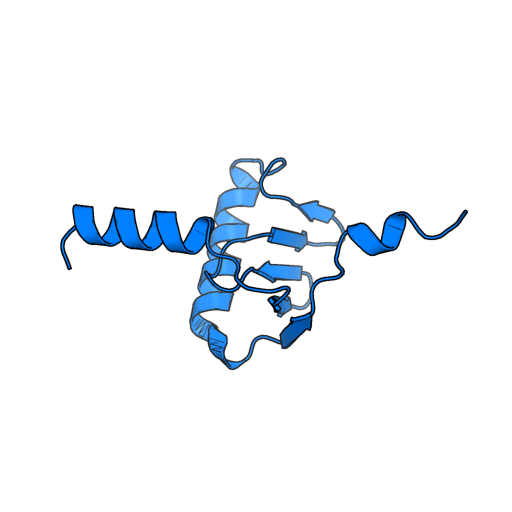ondary structure (DSSP, 8-state):
--HHHHHHHHHHHHHS--TTEEEEEE-SSEEEEE-TTS-EEEEEETTEEEETTS--HHHHHHHHHHHHHHHHTGGGSEEEE---GGGGG---

Radius of gyration: 15.0 Å; chains: 1; bounding box: 32×43×38 Å

Sequence (92 aa):
MSEKMWNVTVKHAKTCVMGNKHYVFRGPDYKVLLNPICQLVKAEINGSIYTTHNLSDINRAYLENLVRKAYANWCSLEEIEGISDEIGLLTQ